Protein AF-A0A2P9AXK3-F1 (afdb_monomer_lite)

Organism: NCBI:txid1631247

Secondary structure (DSSP, 8-state):
-------HHHHHTT--------S-TT--PPPHHHHHHHHHHHHHHHHTSTT-------

Sequence (58 aa):
MRRMSLTSELVALCHREEADPGPDGSWTQLTDEDFQTLASRLSDEADAGPCGCSPMAR

pLDDT: mean 80.33, std 15.04, range [44.16, 96.44]

Radius of gyration: 22.03 Å; chains: 1; bounding box: 45×48×43 Å

Foldseek 3Di:
DDDPDCDPVNVVVVDDDDDDPPDDPPDDDDDPVNVVVVVVVVLVVLCVDPPNPDDDPD

Structure (mmCIF, N/CA/C/O backbone):
data_AF-A0A2P9AXK3-F1
#
_entry.id   AF-A0A2P9AXK3-F1
#
loop_
_atom_site.group_PDB
_atom_site.id
_atom_site.type_symbol
_atom_site.label_atom_id
_atom_site.label_alt_id
_atom_site.label_comp_id
_atom_site.label_asym_id
_atom_site.label_entity_id
_atom_site.label_seq_id
_atom_site.pdbx_PDB_ins_code
_atom_site.Cartn_x
_atom_site.Cartn_y
_atom_site.Cartn_z
_atom_site.occupancy
_atom_site.B_iso_or_equiv
_atom_site.auth_seq_id
_atom_site.auth_comp_id
_atom_site.auth_asym_id
_atom_site.auth_atom_id
_atom_site.pdbx_PDB_model_num
ATOM 1 N N . MET A 1 1 ? -4.029 38.739 12.954 1.00 52.38 1 MET A N 1
ATOM 2 C CA . MET A 1 1 ? -4.152 37.402 12.327 1.00 52.38 1 MET A CA 1
ATOM 3 C C . MET A 1 1 ? -4.793 36.455 13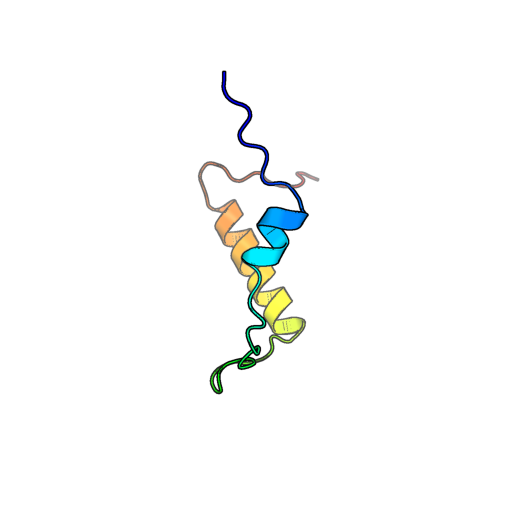.333 1.00 52.38 1 MET A C 1
ATOM 5 O O . MET A 1 1 ? -4.262 36.337 14.429 1.00 52.38 1 MET A O 1
ATOM 9 N N . ARG A 1 2 ? -5.955 35.855 13.030 1.00 66.06 2 ARG A N 1
ATOM 10 C CA . ARG A 1 2 ? -6.594 34.873 13.927 1.00 66.06 2 ARG A CA 1
ATOM 11 C C . ARG A 1 2 ? -5.877 33.531 13.772 1.00 66.06 2 ARG A C 1
ATOM 13 O O . ARG A 1 2 ? -5.794 33.015 12.663 1.00 66.06 2 ARG A O 1
ATOM 20 N N . ARG A 1 3 ? -5.335 32.995 14.866 1.00 67.69 3 ARG A N 1
ATOM 21 C CA . ARG A 1 3 ? -4.678 31.684 14.897 1.00 67.69 3 ARG A CA 1
ATOM 22 C C . ARG A 1 3 ? -5.768 30.614 14.879 1.00 67.69 3 ARG A C 1
ATOM 24 O O . ARG A 1 3 ? -6.443 30.417 15.881 1.00 67.69 3 ARG A O 1
ATOM 31 N N . MET A 1 4 ? -5.976 29.974 13.732 1.00 57.06 4 MET A N 1
ATOM 32 C CA . MET A 1 4 ? -6.813 28.778 13.639 1.00 57.06 4 MET A CA 1
ATOM 33 C C . MET A 1 4 ? -5.963 27.566 14.005 1.00 57.06 4 MET A C 1
ATOM 35 O O . MET A 1 4 ? -5.420 26.889 13.140 1.00 57.06 4 MET A O 1
ATOM 39 N N . SER A 1 5 ? -5.784 27.336 15.303 1.00 71.94 5 SER A N 1
ATOM 40 C CA . SER A 1 5 ? -5.242 26.071 15.792 1.00 71.94 5 SER A CA 1
ATOM 41 C C . SER A 1 5 ? -6.408 25.145 16.110 1.00 71.94 5 SER A C 1
ATOM 43 O O . SER A 1 5 ? -7.130 25.382 17.078 1.00 71.94 5 SER A O 1
ATOM 45 N N . LEU A 1 6 ? -6.587 24.103 15.300 1.00 77.69 6 LEU A N 1
ATOM 46 C CA . LEU A 1 6 ? -7.354 22.931 15.708 1.00 77.69 6 LEU A CA 1
ATOM 47 C C . LEU A 1 6 ? -6.622 22.315 16.905 1.00 77.69 6 LEU A C 1
ATOM 49 O O . LEU A 1 6 ? -5.497 21.835 16.768 1.00 77.69 6 LEU A O 1
ATOM 53 N N . THR A 1 7 ? -7.213 22.422 18.094 1.00 84.69 7 THR A N 1
ATOM 54 C CA . THR A 1 7 ? -6.701 21.726 19.278 1.00 84.69 7 THR A CA 1
ATOM 55 C C . THR A 1 7 ? -6.931 20.227 19.098 1.00 84.69 7 THR A C 1
ATOM 57 O O . THR A 1 7 ? -7.863 19.820 18.403 1.00 84.69 7 THR A O 1
ATOM 60 N N . SER A 1 8 ? -6.102 19.391 19.724 1.00 84.81 8 SER A N 1
ATOM 61 C CA . SER A 1 8 ? -6.279 17.931 19.695 1.00 84.81 8 SER A CA 1
ATOM 62 C C . SER A 1 8 ? -7.676 17.507 20.163 1.00 84.81 8 SER A C 1
ATOM 64 O O . SER A 1 8 ? -8.266 16.602 19.584 1.00 84.81 8 SER A O 1
ATOM 66 N N . GLU A 1 9 ? -8.234 18.211 21.150 1.00 85.75 9 GLU A N 1
ATOM 67 C CA . GLU A 1 9 ? -9.603 18.015 21.640 1.00 85.75 9 GLU A CA 1
ATOM 68 C C . GLU A 1 9 ? -10.651 18.245 20.544 1.00 85.75 9 GLU A C 1
ATOM 70 O O . GLU A 1 9 ? -11.563 17.439 20.388 1.00 85.75 9 GLU A O 1
ATOM 75 N N . LEU A 1 10 ? -10.506 19.303 19.739 1.00 88.12 10 LEU A N 1
ATOM 76 C CA . LEU A 1 10 ? -11.427 19.585 18.635 1.00 88.12 10 LEU A CA 1
ATOM 77 C C . LEU A 1 10 ? -11.260 18.598 17.469 1.00 88.12 10 LEU A C 1
ATOM 79 O O . LEU A 1 10 ? -12.247 18.256 16.827 1.00 88.12 10 LEU A O 1
ATOM 83 N N . VAL A 1 11 ? -10.041 18.110 17.215 1.00 86.25 11 VAL A N 1
ATOM 84 C CA . VAL A 1 11 ? -9.778 17.061 16.209 1.00 86.25 11 VAL A CA 1
ATOM 85 C C . VAL A 1 11 ? -10.430 15.738 16.614 1.00 86.25 11 VAL A C 1
ATOM 87 O O . VAL A 1 11 ? -11.024 15.066 15.773 1.00 86.25 11 VAL A O 1
ATOM 90 N N . ALA A 1 12 ? -10.378 15.386 17.900 1.00 89.31 12 ALA A N 1
ATOM 91 C CA . ALA A 1 12 ? -10.977 14.159 18.416 1.00 89.31 12 ALA A CA 1
ATOM 92 C C . ALA A 1 12 ? -12.503 14.119 18.221 1.00 89.31 12 ALA A C 1
ATOM 94 O O . ALA A 1 12 ? -13.048 13.061 17.926 1.00 89.31 12 ALA A O 1
ATOM 95 N N . LEU A 1 13 ? -13.188 15.267 18.303 1.00 89.69 13 LEU A N 1
ATOM 96 C CA . LEU A 1 13 ? -14.635 15.359 18.049 1.00 89.69 13 LEU A CA 1
ATOM 97 C C . LEU A 1 13 ? -15.021 15.043 16.595 1.00 89.69 13 LEU A C 1
ATOM 99 O O . LEU A 1 13 ? -16.170 14.699 16.324 1.00 89.69 13 LEU A O 1
ATOM 103 N N . CYS A 1 14 ? -14.085 15.179 15.657 1.00 88.44 14 CYS A N 1
ATOM 104 C CA . CYS A 1 14 ? -14.300 14.863 14.248 1.00 88.44 14 CYS A CA 1
ATOM 105 C C . CYS A 1 14 ? -13.963 13.408 13.901 1.00 88.44 14 CYS A C 1
ATOM 107 O O . CYS A 1 14 ? -14.276 12.976 12.791 1.00 88.44 14 CYS A O 1
ATOM 109 N N . HIS A 1 15 ? -13.329 12.665 14.812 1.00 85.56 15 HIS A N 1
ATOM 110 C CA . HIS A 1 15 ? -12.974 11.273 14.577 1.00 85.56 15 HIS A CA 1
ATOM 111 C C . HIS A 1 15 ? -14.235 10.411 14.480 1.00 85.56 15 HIS A C 1
ATOM 113 O O . HIS A 1 15 ? -15.139 10.500 15.313 1.00 85.56 15 HIS A O 1
ATOM 119 N N . ARG A 1 16 ? -14.281 9.545 13.471 1.00 87.56 16 ARG A N 1
ATOM 120 C CA . ARG A 1 16 ? -15.287 8.493 13.337 1.00 87.56 16 ARG A CA 1
ATOM 121 C C . ARG A 1 16 ? -14.553 7.173 13.210 1.00 87.56 16 ARG A C 1
ATOM 123 O O . ARG A 1 16 ? -13.560 7.094 12.497 1.00 87.56 16 ARG A O 1
ATOM 130 N N . GLU A 1 17 ? -15.030 6.167 13.929 1.00 86.94 17 GLU A N 1
ATOM 131 C CA . GLU A 1 17 ? -14.552 4.803 13.753 1.00 86.94 17 GLU A CA 1
ATOM 132 C C . GLU A 1 17 ? -15.144 4.277 12.443 1.00 86.94 17 GLU A C 1
ATOM 134 O O . GLU A 1 17 ? -16.341 4.007 12.347 1.00 86.94 17 GLU A O 1
ATOM 139 N N . GLU A 1 18 ? -14.319 4.238 11.404 1.00 88.00 18 GLU A N 1
ATOM 140 C CA . GLU A 1 18 ? -14.672 3.649 10.119 1.00 88.00 18 GLU A CA 1
ATOM 141 C C . GLU A 1 18 ? -14.093 2.239 10.074 1.00 88.00 18 GLU A C 1
ATOM 143 O O . GLU A 1 18 ? -12.892 2.036 10.261 1.00 88.00 18 GLU A O 1
ATOM 148 N N . ALA A 1 19 ? -14.969 1.255 9.873 1.00 89.00 19 ALA A N 1
ATOM 149 C CA . ALA A 1 19 ? -14.539 -0.114 9.659 1.00 89.00 19 ALA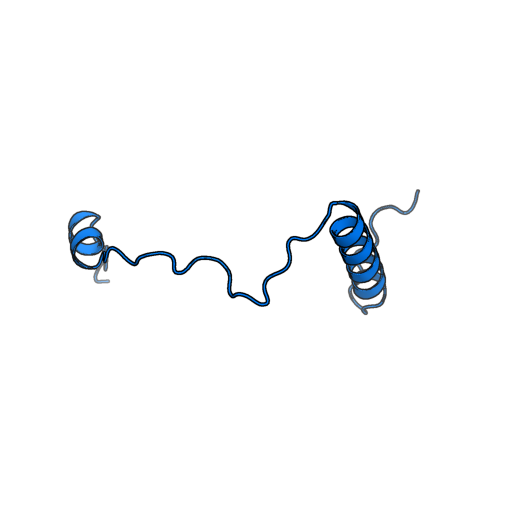 A CA 1
ATOM 150 C C . ALA A 1 19 ? -13.840 -0.192 8.302 1.00 89.00 19 ALA A C 1
ATOM 152 O O . ALA A 1 19 ? -14.430 0.179 7.286 1.00 89.00 19 ALA A O 1
ATOM 153 N N . ASP A 1 20 ? -12.606 -0.687 8.293 1.00 86.12 20 ASP A N 1
ATOM 154 C CA . ASP A 1 20 ? -11.917 -1.024 7.055 1.00 86.12 20 ASP A CA 1
ATOM 155 C C . ASP A 1 20 ? -12.698 -2.162 6.368 1.00 86.12 20 ASP A C 1
ATOM 157 O O . ASP A 1 20 ? -12.792 -3.254 6.943 1.00 86.12 20 ASP A O 1
ATOM 161 N N . PRO A 1 21 ? -13.300 -1.936 5.179 1.00 87.69 21 PRO A N 1
ATOM 162 C CA . PRO A 1 21 ? -13.983 -2.997 4.438 1.00 87.69 21 PRO A CA 1
ATOM 163 C C . PRO A 1 21 ? -13.011 -4.091 3.974 1.00 87.69 21 PRO A C 1
ATOM 165 O O . PRO A 1 21 ? -13.449 -5.145 3.510 1.00 87.69 21 PRO A O 1
ATOM 168 N N . GLY A 1 22 ? -11.707 -3.858 4.125 1.00 87.50 22 GLY A N 1
ATOM 169 C CA . GLY A 1 22 ? -10.665 -4.701 3.598 1.00 87.50 22 GLY A CA 1
ATOM 170 C C . GLY A 1 22 ? -10.494 -4.489 2.095 1.00 87.50 22 GLY A C 1
ATOM 171 O O . GLY A 1 22 ? -11.181 -3.677 1.468 1.00 87.50 22 GLY A O 1
ATOM 172 N N . PRO A 1 23 ? -9.543 -5.212 1.497 1.00 87.50 23 PRO A N 1
ATOM 173 C CA . PRO A 1 23 ? -9.340 -5.171 0.062 1.00 87.50 23 PRO A CA 1
ATOM 174 C C . PRO A 1 23 ? -10.571 -5.708 -0.685 1.00 87.50 23 PRO A C 1
ATOM 176 O O . PRO A 1 23 ? -11.164 -6.714 -0.290 1.00 87.50 23 PRO A O 1
ATOM 179 N N . ASP A 1 24 ? -10.924 -5.062 -1.798 1.00 88.44 24 ASP A N 1
ATOM 180 C CA . ASP A 1 24 ? -11.973 -5.545 -2.700 1.00 88.44 24 ASP A CA 1
ATOM 181 C C . ASP A 1 24 ? -11.693 -6.983 -3.168 1.00 88.44 24 ASP A C 1
ATOM 183 O O . ASP A 1 24 ? -10.546 -7.406 -3.274 1.00 88.44 24 ASP A O 1
ATOM 187 N N . GLY A 1 25 ? -12.724 -7.743 -3.547 1.00 84.44 25 GLY A N 1
ATOM 188 C CA . GLY A 1 25 ? -12.550 -9.128 -4.021 1.00 84.44 25 GLY A CA 1
ATOM 189 C C . GLY A 1 25 ? -11.721 -9.275 -5.309 1.00 84.44 25 GLY A C 1
ATOM 190 O O . GLY A 1 25 ? -11.284 -10.374 -5.637 1.00 84.44 25 GLY A O 1
ATOM 191 N N . SER A 1 26 ? -11.500 -8.180 -6.042 1.00 89.81 26 SER A N 1
ATOM 192 C CA . SER A 1 26 ? -10.589 -8.107 -7.193 1.00 89.81 26 SER A CA 1
ATOM 193 C C . SER A 1 26 ? -9.145 -7.783 -6.807 1.00 89.81 26 SER A C 1
ATOM 195 O O . SER A 1 26 ? -8.261 -7.777 -7.665 1.00 89.81 26 SER A O 1
ATOM 197 N N . TRP A 1 27 ? -8.900 -7.450 -5.543 1.00 90.50 27 TRP A N 1
ATOM 198 C CA . TRP A 1 27 ? -7.572 -7.150 -5.050 1.00 90.50 27 TRP A CA 1
ATOM 199 C C . TRP A 1 27 ? -6.711 -8.404 -5.109 1.00 90.50 27 TRP A C 1
ATOM 201 O O . TRP A 1 27 ? -7.089 -9.479 -4.647 1.00 90.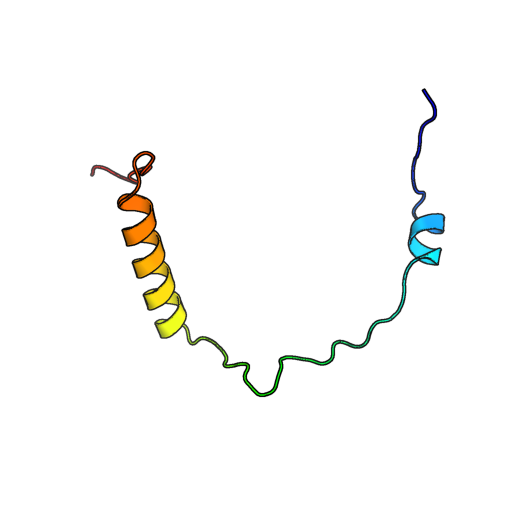50 27 TRP A O 1
ATOM 211 N N . THR A 1 28 ? -5.533 -8.246 -5.693 1.00 89.38 28 THR A N 1
ATOM 212 C CA . THR A 1 28 ? -4.532 -9.300 -5.779 1.00 89.38 28 THR A CA 1
ATOM 213 C C . THR A 1 28 ? -3.272 -8.782 -5.116 1.00 89.38 28 THR A C 1
ATOM 215 O O . THR A 1 28 ? -2.809 -7.683 -5.429 1.00 89.38 28 THR A O 1
ATOM 218 N N . GLN A 1 29 ? -2.731 -9.560 -4.185 1.00 91.38 29 GLN A N 1
ATOM 219 C CA . GLN A 1 29 ? -1.462 -9.240 -3.553 1.00 91.38 29 GLN A CA 1
ATOM 220 C C . GLN A 1 29 ? -0.346 -9.293 -4.599 1.00 91.38 29 GLN A C 1
ATOM 222 O O . GLN A 1 29 ? -0.233 -10.278 -5.326 1.00 91.38 29 GLN A O 1
ATOM 227 N N . LEU A 1 30 ? 0.491 -8.257 -4.647 1.00 93.88 30 LEU A N 1
ATOM 228 C CA .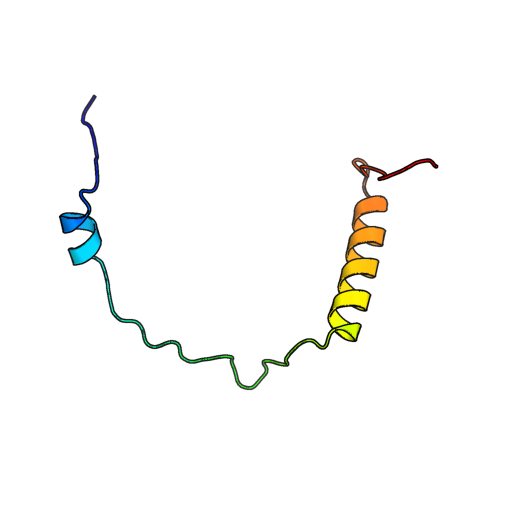 LEU A 1 30 ? 1.711 -8.285 -5.449 1.00 93.88 30 LEU A CA 1
ATOM 229 C C . LEU A 1 30 ? 2.740 -9.187 -4.772 1.00 93.88 30 LEU A C 1
ATOM 231 O O . LEU A 1 30 ? 3.001 -9.053 -3.573 1.00 93.88 30 LEU A O 1
ATOM 235 N N . THR A 1 31 ? 3.327 -10.088 -5.549 1.00 95.25 31 THR A N 1
ATOM 236 C CA . THR A 1 31 ? 4.526 -10.812 -5.134 1.00 95.25 31 THR A CA 1
ATOM 237 C C . THR A 1 31 ? 5.755 -9.908 -5.239 1.00 95.25 31 THR A C 1
ATOM 239 O O . THR A 1 31 ? 5.725 -8.859 -5.890 1.00 95.25 31 THR A O 1
ATOM 242 N N . ASP A 1 32 ? 6.866 -10.324 -4.631 1.00 96.19 32 ASP A N 1
ATOM 243 C CA . ASP A 1 32 ? 8.140 -9.609 -4.765 1.00 96.19 32 ASP A CA 1
ATOM 244 C C . ASP A 1 32 ? 8.597 -9.529 -6.236 1.00 96.19 32 ASP A C 1
ATOM 246 O O . ASP A 1 32 ? 9.174 -8.526 -6.655 1.00 96.19 32 ASP A O 1
ATOM 250 N N . GLU A 1 33 ? 8.286 -10.551 -7.041 1.00 96.44 33 GLU A N 1
ATOM 251 C CA . GLU A 1 33 ? 8.578 -10.590 -8.480 1.00 96.44 33 GLU A CA 1
ATOM 252 C C . GLU 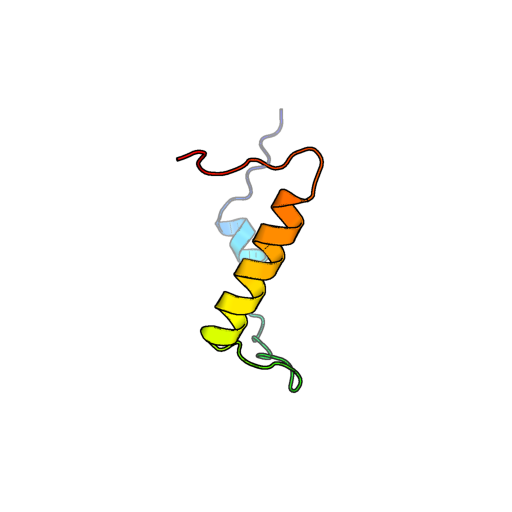A 1 33 ? 7.720 -9.587 -9.269 1.00 96.44 33 GLU A C 1
ATOM 254 O O . GLU A 1 33 ? 8.240 -8.858 -10.123 1.00 96.44 33 GLU A O 1
ATOM 259 N N . ASP A 1 34 ? 6.425 -9.482 -8.946 1.00 95.81 34 ASP A N 1
ATOM 260 C CA . ASP A 1 34 ? 5.540 -8.476 -9.547 1.00 95.81 34 ASP A CA 1
ATOM 261 C C . ASP A 1 34 ? 6.020 -7.063 -9.207 1.00 95.81 34 ASP A C 1
ATOM 263 O O . ASP A 1 34 ? 6.050 -6.175 -10.065 1.00 95.81 34 ASP A O 1
ATOM 267 N N . PHE A 1 35 ? 6.436 -6.861 -7.954 1.00 94.31 35 PHE A N 1
ATOM 268 C CA . PHE A 1 35 ? 6.955 -5.585 -7.485 1.00 94.31 35 PHE A CA 1
ATOM 269 C C . PHE A 1 35 ? 8.257 -5.214 -8.199 1.00 94.31 35 PHE A C 1
ATOM 271 O O . PHE A 1 35 ? 8.403 -4.084 -8.667 1.00 94.31 35 PHE A O 1
ATOM 278 N N . GLN A 1 36 ? 9.182 -6.167 -8.343 1.00 95.31 36 GLN A N 1
ATOM 279 C CA . GLN A 1 36 ? 10.435 -5.967 -9.068 1.00 95.31 36 GLN A CA 1
ATOM 280 C C . GLN A 1 36 ? 10.180 -5.611 -10.538 1.00 95.31 36 GLN A C 1
ATOM 282 O O . GLN A 1 36 ? 10.759 -4.654 -11.053 1.00 95.31 36 GLN A O 1
ATOM 287 N N . THR A 1 37 ? 9.268 -6.330 -11.194 1.00 96.31 37 THR A N 1
ATOM 288 C CA . THR A 1 37 ? 8.886 -6.075 -12.590 1.00 96.31 37 THR A CA 1
ATOM 289 C C . THR A 1 37 ? 8.279 -4.681 -12.762 1.00 96.31 37 THR A C 1
ATOM 291 O O . THR A 1 37 ? 8.606 -3.966 -13.713 1.00 96.31 37 THR A O 1
ATOM 294 N N . LEU A 1 38 ? 7.407 -4.267 -11.838 1.00 94.12 38 LEU A N 1
ATOM 295 C CA . LEU A 1 38 ? 6.799 -2.938 -11.852 1.00 94.12 38 LEU A CA 1
ATOM 296 C C . LEU A 1 38 ? 7.843 -1.837 -11.632 1.00 94.12 38 LEU A C 1
ATOM 298 O O . LEU A 1 38 ? 7.838 -0.842 -12.356 1.00 94.12 38 LEU A O 1
ATOM 302 N N . ALA A 1 39 ? 8.749 -2.026 -10.671 1.00 93.31 39 ALA A N 1
ATOM 303 C CA . ALA A 1 39 ? 9.806 -1.070 -10.362 1.00 93.31 39 ALA A CA 1
ATOM 304 C C . ALA A 1 39 ? 10.728 -0.836 -11.567 1.00 93.31 39 ALA A C 1
ATOM 306 O O . ALA A 1 39 ? 10.964 0.316 -11.924 1.00 93.31 39 ALA A O 1
ATOM 307 N N . SER A 1 40 ? 11.177 -1.901 -12.241 1.00 92.81 40 SER A N 1
ATOM 308 C CA . SER A 1 40 ? 12.007 -1.781 -13.449 1.00 92.81 40 SER A CA 1
ATOM 309 C C . SER A 1 40 ? 11.303 -0.999 -14.558 1.00 92.81 40 SER A C 1
ATOM 311 O O . SER A 1 40 ? 11.883 -0.070 -15.109 1.00 92.81 40 SER A O 1
ATOM 313 N N . ARG A 1 41 ? 10.025 -1.296 -14.829 1.00 93.94 41 ARG A N 1
ATOM 314 C CA . ARG A 1 41 ? 9.248 -0.578 -15.853 1.00 93.94 41 ARG A CA 1
ATOM 315 C C . ARG A 1 41 ? 9.109 0.914 -15.552 1.00 93.94 41 ARG A C 1
ATOM 317 O O . ARG A 1 41 ? 9.207 1.726 -16.465 1.00 93.94 41 ARG A O 1
ATOM 324 N N . LEU A 1 42 ? 8.861 1.265 -14.290 1.00 91.25 42 LEU A N 1
ATOM 325 C CA . LEU A 1 42 ? 8.735 2.660 -13.868 1.00 91.25 42 LEU A CA 1
ATOM 326 C C . LEU A 1 42 ? 10.068 3.406 -13.961 1.00 91.25 42 LEU A C 1
ATOM 328 O O . LEU A 1 42 ? 10.077 4.572 -14.348 1.00 91.25 42 LEU A O 1
ATOM 332 N N . SER A 1 43 ? 11.184 2.752 -13.627 1.00 88.50 43 SER A N 1
ATOM 333 C CA . SER A 1 43 ? 12.522 3.320 -13.814 1.00 88.50 43 SER A CA 1
ATOM 334 C C . SER A 1 43 ? 12.815 3.594 -15.289 1.00 88.50 43 SER A C 1
ATOM 336 O O . SER A 1 43 ? 13.203 4.710 -15.623 1.00 88.50 43 SER A O 1
ATOM 338 N N . ASP A 1 44 ? 12.534 2.631 -16.169 1.00 85.62 44 ASP A N 1
ATOM 339 C CA . ASP A 1 44 ? 12.745 2.784 -17.612 1.00 85.62 44 ASP A CA 1
ATOM 340 C C . ASP A 1 44 ? 11.889 3.921 -18.207 1.00 85.62 44 ASP A C 1
ATOM 342 O O . ASP A 1 44 ? 12.352 4.684 -19.055 1.00 85.62 44 ASP A O 1
ATOM 346 N N . GLU A 1 45 ? 10.638 4.072 -17.752 1.00 84.69 45 GLU A N 1
ATOM 347 C CA . GLU A 1 45 ? 9.752 5.167 -18.174 1.00 84.69 45 GLU A CA 1
ATOM 348 C C . GLU A 1 45 ? 10.220 6.531 -17.642 1.00 84.69 45 GLU A C 1
ATOM 350 O O . GLU A 1 45 ? 10.180 7.530 -18.364 1.00 84.69 45 GLU A O 1
ATOM 355 N N . ALA A 1 46 ? 10.697 6.584 -16.396 1.00 79.81 46 ALA A N 1
ATOM 356 C CA . ALA A 1 46 ? 11.228 7.804 -15.794 1.00 79.81 46 ALA A CA 1
ATOM 357 C C . ALA A 1 46 ? 12.507 8.289 -16.499 1.00 79.81 46 ALA A C 1
ATOM 359 O O . ALA A 1 46 ? 12.683 9.497 -16.690 1.00 79.81 46 ALA A O 1
ATOM 360 N N . ASP A 1 47 ? 13.359 7.361 -16.938 1.00 70.44 47 ASP A N 1
ATOM 361 C CA . ASP A 1 47 ? 14.568 7.654 -17.713 1.00 70.44 47 ASP A CA 1
ATOM 362 C C . ASP A 1 47 ? 14.260 8.109 -19.155 1.00 70.44 47 ASP A C 1
ATOM 364 O O . ASP A 1 47 ? 15.099 8.743 -19.798 1.00 70.44 47 ASP A O 1
ATOM 368 N N . ALA A 1 48 ? 13.046 7.862 -19.662 1.00 66.81 48 ALA A N 1
ATOM 369 C CA . ALA A 1 48 ? 12.616 8.264 -21.004 1.00 66.81 48 ALA A CA 1
ATOM 370 C C . ALA A 1 48 ? 12.071 9.711 -21.096 1.00 66.81 48 ALA A C 1
ATOM 372 O O . ALA A 1 48 ? 11.779 10.193 -22.195 1.00 66.81 48 ALA A O 1
ATOM 373 N N . GLY A 1 49 ? 11.921 10.424 -19.973 1.00 60.38 49 GLY A N 1
ATOM 374 C CA . GLY A 1 49 ? 11.417 11.803 -19.929 1.00 60.38 49 GLY A CA 1
ATOM 375 C C . GLY A 1 49 ? 12.506 12.882 -20.094 1.00 60.38 49 GLY A C 1
ATOM 376 O O . GLY A 1 49 ? 13.664 12.660 -19.746 1.00 60.38 49 GLY A O 1
ATOM 377 N N . PRO A 1 50 ? 12.162 14.115 -20.530 1.00 59.62 50 PRO A N 1
ATOM 378 C CA . PRO A 1 50 ? 13.125 15.218 -20.697 1.00 59.62 50 PRO A CA 1
ATOM 379 C C . PRO A 1 50 ? 13.797 15.686 -19.390 1.00 59.62 50 PRO A C 1
ATOM 381 O O . PRO A 1 50 ? 14.726 16.489 -19.435 1.00 59.62 50 PRO A O 1
ATOM 384 N N . CYS A 1 51 ? 13.340 15.186 -18.237 1.00 56.44 51 CYS A N 1
ATOM 385 C CA . CYS A 1 51 ? 13.897 15.451 -16.911 1.00 56.44 51 CYS A CA 1
ATOM 386 C C . CYS A 1 51 ? 14.535 14.205 -16.267 1.00 56.44 51 CYS A C 1
ATOM 388 O O . CYS A 1 51 ? 14.631 14.171 -15.042 1.00 56.44 51 CYS A O 1
ATOM 390 N N . GLY A 1 52 ? 14.924 13.182 -17.042 1.00 53.22 52 GLY A N 1
ATOM 391 C CA . GLY A 1 52 ? 15.55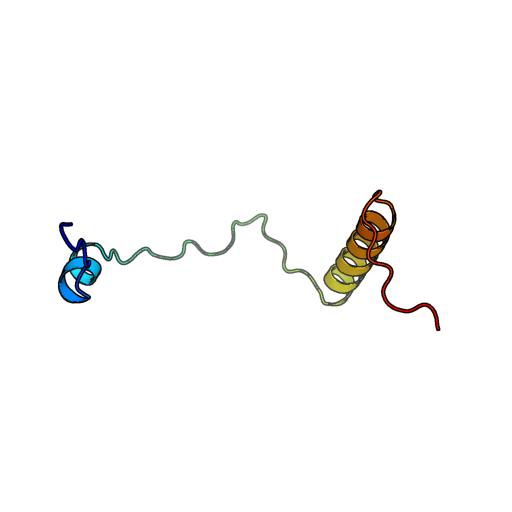1 11.964 -16.519 1.00 53.22 52 GLY A CA 1
ATOM 392 C C . GLY A 1 52 ? 16.763 12.281 -15.637 1.00 53.22 52 GLY A C 1
ATOM 393 O O . GLY A 1 52 ? 17.846 12.606 -16.127 1.00 53.22 52 GLY A O 1
ATOM 394 N N . CYS A 1 53 ? 16.582 12.212 -14.316 1.00 52.75 53 CYS A N 1
ATOM 395 C CA . CYS A 1 53 ? 17.677 12.209 -13.356 1.00 52.75 53 CYS A CA 1
ATOM 396 C C . CYS A 1 53 ? 18.347 10.842 -13.443 1.00 52.75 53 CYS A C 1
ATOM 398 O O . CYS A 1 53 ? 18.047 9.962 -12.646 1.00 52.75 53 CYS A O 1
ATOM 400 N N . SER A 1 54 ? 19.248 10.686 -14.411 1.00 55.16 54 SER A N 1
ATOM 401 C CA . SER A 1 54 ? 20.102 9.509 -14.532 1.00 55.16 54 SER A CA 1
ATOM 402 C C . SER A 1 54 ? 20.829 9.277 -13.198 1.00 55.16 54 SER A C 1
ATOM 404 O O . SER A 1 54 ? 21.659 10.110 -12.807 1.00 55.16 54 SER A O 1
ATOM 406 N N . PRO A 1 55 ? 20.542 8.194 -12.452 1.00 61.38 55 PRO A N 1
ATOM 407 C CA . PRO A 1 55 ? 21.359 7.838 -11.318 1.00 61.38 55 PRO A CA 1
ATOM 408 C C . PRO A 1 55 ? 22.560 7.064 -11.862 1.00 61.38 55 PRO A C 1
ATOM 410 O O . PRO A 1 55 ? 22.425 5.977 -12.411 1.00 61.38 55 PRO A O 1
ATOM 413 N N . MET A 1 56 ? 23.749 7.629 -11.662 1.00 55.91 56 MET A N 1
ATOM 414 C CA . MET A 1 56 ? 25.044 6.963 -11.846 1.00 55.91 56 MET A CA 1
ATOM 415 C C . MET A 1 56 ? 25.442 6.643 -13.296 1.00 55.91 56 MET A C 1
ATOM 417 O O . MET A 1 56 ? 25.439 5.494 -13.734 1.00 55.91 56 MET A O 1
ATOM 421 N N . ALA A 1 57 ? 26.017 7.650 -13.961 1.00 45.88 57 ALA A N 1
ATOM 422 C CA . ALA A 1 57 ? 27.217 7.402 -14.757 1.00 45.88 57 ALA A CA 1
ATOM 423 C C . ALA A 1 57 ? 28.298 6.823 -13.820 1.00 45.88 57 ALA A C 1
ATOM 425 O O . ALA A 1 57 ? 28.773 7.510 -12.911 1.00 45.88 57 ALA A O 1
ATOM 426 N N . ARG A 1 58 ? 28.590 5.532 -13.985 1.00 44.16 58 ARG A N 1
ATOM 427 C CA . ARG A 1 58 ? 29.758 4.856 -13.409 1.00 44.16 58 ARG A CA 1
ATOM 428 C C . ARG A 1 58 ? 31.004 5.164 -14.224 1.00 44.16 58 ARG A C 1
ATOM 430 O O . ARG A 1 58 ? 30.869 5.276 -15.462 1.00 44.16 58 ARG A O 1
#